Protein AF-A0A221P5L0-F1 (afdb_monomer_lite)

Sequence (63 aa):
MPGAGDLLHARIDMIRDQAGEPRIVEVELIEPFLYLQYDDKAAERLAHAVNSLLTRPTTDRPL

pLDDT: mean 87.1, std 16.24, range [44.41, 98.56]

Foldseek 3Di:
DPDPAPQLDKDWDWDADPVGHIDTDDIGRDDDPQPQVVDVCSVVSSVVSVVCQVPDDPVRHDD

Radius of gyration: 15.06 Å; chains: 1; bounding box: 36×34×33 Å

Secondary structure (DSSP, 8-state):
----------EEEEEE-TTS-EEEEEEE-SS----GGGSTTHHHHHHHHHHHHHTS-GGGS--

Organism: NCBI:txid1355015

InterPro domains:
  IPR053191 D-cycloserine Biosynthesis Enzyme [PTHR39217] (5-56)

Structure (mmCIF, N/CA/C/O backbone):
data_AF-A0A221P5L0-F1
#
_entry.id   AF-A0A221P5L0-F1
#
loop_
_atom_site.group_PDB
_atom_site.id
_atom_site.type_symbol
_atom_site.label_atom_id
_atom_site.label_alt_id
_atom_site.label_comp_id
_atom_site.label_asym_id
_atom_site.label_entity_id
_atom_site.label_seq_id
_atom_site.pdbx_PDB_ins_code
_atom_site.Cartn_x
_atom_site.Cartn_y
_atom_site.Cartn_z
_atom_site.occupancy
_atom_site.B_iso_or_equiv
_atom_site.auth_seq_id
_atom_site.auth_comp_id
_atom_site.auth_asym_id
_atom_site.auth_atom_id
_atom_site.pdbx_PDB_model_num
ATOM 1 N N . MET A 1 1 ? -0.348 -22.386 -6.142 1.00 44.41 1 MET A N 1
ATOM 2 C CA . MET A 1 1 ? -0.843 -21.036 -5.805 1.00 44.41 1 MET A CA 1
ATOM 3 C C . MET A 1 1 ? 0.142 -20.055 -6.406 1.00 44.41 1 MET A C 1
ATOM 5 O O . MET A 1 1 ? 1.326 -20.359 -6.281 1.00 44.41 1 MET A O 1
ATOM 9 N N . PRO A 1 2 ? -0.279 -18.974 -7.094 1.00 45.97 2 PRO A N 1
ATOM 10 C CA . PRO A 1 2 ? 0.648 -17.906 -7.470 1.00 45.97 2 PRO A CA 1
ATOM 11 C C . PRO A 1 2 ? 1.518 -17.564 -6.257 1.00 45.97 2 PRO A C 1
ATOM 13 O O . PRO A 1 2 ? 1.009 -17.505 -5.135 1.00 45.97 2 PRO A O 1
ATOM 16 N N . GLY A 1 3 ? 2.829 -17.529 -6.490 1.00 50.47 3 GLY A N 1
ATOM 17 C CA . GLY A 1 3 ? 3.862 -17.699 -5.481 1.00 50.47 3 GLY A CA 1
ATOM 18 C C . GLY A 1 3 ? 3.784 -16.689 -4.345 1.00 50.47 3 GLY A C 1
ATOM 19 O O . GLY A 1 3 ? 3.581 -15.498 -4.565 1.00 50.47 3 GLY A O 1
ATOM 20 N N . ALA A 1 4 ? 4.034 -17.176 -3.130 1.00 53.44 4 ALA A N 1
ATOM 21 C CA . ALA A 1 4 ? 4.401 -16.370 -1.968 1.00 53.44 4 ALA A CA 1
ATOM 22 C C . ALA A 1 4 ? 5.809 -15.771 -2.152 1.00 53.44 4 ALA A C 1
ATOM 24 O O . ALA A 1 4 ? 6.708 -15.969 -1.341 1.00 53.44 4 ALA A O 1
ATOM 25 N N . GLY A 1 5 ? 6.020 -15.110 -3.284 1.00 63.62 5 GLY A N 1
ATOM 26 C CA . GLY A 1 5 ? 7.098 -14.165 -3.453 1.00 63.62 5 GLY A CA 1
ATOM 27 C C . GLY A 1 5 ? 6.887 -12.937 -2.580 1.00 63.62 5 GLY A C 1
ATOM 28 O O . GLY A 1 5 ? 5.783 -12.731 -2.075 1.00 63.62 5 GLY A O 1
ATOM 29 N N . ASP A 1 6 ? 7.918 -12.107 -2.424 1.00 69.75 6 ASP A N 1
ATOM 30 C CA . ASP A 1 6 ? 7.785 -10.850 -1.683 1.00 69.75 6 ASP A CA 1
ATOM 31 C C . ASP A 1 6 ? 6.654 -10.000 -2.272 1.00 69.75 6 ASP A C 1
ATOM 33 O O . ASP A 1 6 ? 6.768 -9.453 -3.375 1.00 69.75 6 ASP A O 1
ATOM 37 N N . LEU A 1 7 ? 5.551 -9.909 -1.527 1.00 81.56 7 LEU A N 1
ATOM 38 C CA . LEU A 1 7 ? 4.390 -9.108 -1.884 1.00 81.56 7 LEU A CA 1
ATOM 39 C C . LEU A 1 7 ? 4.802 -7.634 -1.924 1.00 81.56 7 LEU A C 1
ATOM 41 O O . LEU A 1 7 ? 5.227 -7.067 -0.920 1.00 81.56 7 LEU A O 1
ATOM 45 N N . LEU A 1 8 ? 4.664 -7.005 -3.093 1.00 88.94 8 LEU A N 1
ATOM 46 C CA . LEU A 1 8 ? 5.013 -5.593 -3.280 1.00 88.94 8 LEU A CA 1
ATOM 47 C C . LEU A 1 8 ? 4.025 -4.643 -2.602 1.00 88.94 8 LEU A C 1
ATOM 49 O O . LEU A 1 8 ? 4.396 -3.551 -2.179 1.00 88.94 8 LEU A O 1
ATOM 53 N N . HIS A 1 9 ? 2.753 -5.033 -2.588 1.00 92.31 9 HIS A N 1
ATOM 54 C CA . HIS A 1 9 ? 1.650 -4.228 -2.094 1.00 92.31 9 HIS A CA 1
ATOM 55 C C . HIS A 1 9 ? 0.483 -5.131 -1.683 1.00 92.31 9 HIS A C 1
ATOM 57 O O . HIS A 1 9 ? 0.368 -6.268 -2.138 1.00 92.31 9 HIS A O 1
ATOM 63 N N . ALA A 1 10 ? -0.372 -4.600 -0.816 1.00 94.25 10 ALA A N 1
ATOM 64 C CA . ALA A 1 10 ? -1.645 -5.184 -0.424 1.00 94.25 10 ALA A CA 1
ATOM 65 C C . ALA A 1 10 ? -2.560 -4.057 0.067 1.00 94.25 10 ALA A C 1
ATOM 67 O O . ALA A 1 10 ? -2.066 -3.064 0.613 1.00 94.25 10 ALA A O 1
ATOM 68 N N . ARG A 1 11 ? -3.878 -4.227 -0.067 1.00 97.00 11 ARG A N 1
ATOM 69 C CA . ARG A 1 11 ? -4.847 -3.463 0.728 1.00 97.00 11 ARG A CA 1
ATOM 70 C C . ARG A 1 11 ? -5.434 -4.373 1.798 1.00 97.00 11 ARG A C 1
ATOM 72 O O . ARG A 1 11 ? -5.829 -5.496 1.496 1.00 97.00 11 ARG A O 1
ATOM 79 N N . ILE A 1 12 ? -5.443 -3.893 3.040 1.00 97.44 12 ILE A N 1
ATOM 80 C CA . ILE A 1 12 ? -6.024 -4.596 4.185 1.00 97.44 12 ILE A CA 1
ATOM 81 C C . ILE A 1 12 ? -7.129 -3.711 4.740 1.00 97.44 12 ILE A C 1
ATOM 83 O O . ILE A 1 12 ? -6.852 -2.693 5.378 1.00 97.44 12 ILE A O 1
ATOM 87 N N . ASP A 1 13 ? -8.370 -4.113 4.503 1.00 97.94 13 ASP A N 1
ATOM 88 C CA . ASP A 1 13 ? -9.523 -3.398 5.029 1.00 97.94 13 ASP A CA 1
ATOM 89 C C . ASP A 1 13 ? -9.806 -3.908 6.445 1.00 97.94 13 ASP A C 1
ATOM 91 O O . ASP A 1 13 ? -9.876 -5.117 6.693 1.00 97.94 13 ASP A O 1
ATOM 95 N N . MET A 1 14 ? -9.922 -2.984 7.401 1.00 98.38 14 MET A N 1
ATOM 96 C CA . MET A 1 14 ? -10.072 -3.303 8.821 1.00 98.38 14 MET A CA 1
ATOM 97 C C . MET A 1 14 ? -11.258 -2.572 9.445 1.00 98.38 14 MET A C 1
ATOM 99 O O . MET A 1 14 ? -11.554 -1.426 9.111 1.00 98.38 14 MET A O 1
ATOM 103 N N . ILE A 1 15 ? -11.886 -3.220 10.421 1.00 98.25 15 ILE A N 1
ATOM 104 C CA . ILE A 1 15 ? -12.921 -2.643 11.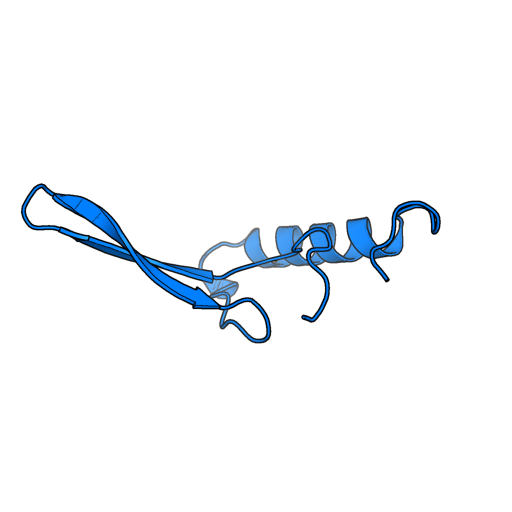289 1.00 98.25 15 ILE A CA 1
ATOM 105 C C . ILE A 1 15 ? -12.519 -2.801 12.752 1.00 98.25 15 ILE A C 1
ATOM 107 O O . ILE A 1 15 ? -11.591 -3.539 13.064 1.00 98.25 15 ILE A O 1
ATOM 111 N N . ARG A 1 16 ? -13.220 -2.133 13.668 1.00 98.56 16 ARG A N 1
ATOM 112 C CA . ARG A 1 16 ? -13.084 -2.386 15.108 1.00 98.56 16 ARG A CA 1
ATOM 113 C C . ARG A 1 16 ? -14.178 -3.336 15.576 1.00 98.56 16 ARG A C 1
ATOM 115 O O . ARG A 1 16 ? -15.320 -3.203 15.143 1.00 98.56 16 ARG A O 1
ATOM 122 N N . ASP A 1 17 ? -13.835 -4.280 16.444 1.00 98.12 17 ASP A N 1
ATOM 123 C CA . ASP A 1 17 ? -14.820 -5.141 17.098 1.00 98.12 17 ASP A CA 1
ATOM 124 C C . ASP A 1 17 ? -15.518 -4.444 18.281 1.00 98.12 17 ASP A C 1
ATOM 126 O O . ASP A 1 17 ? -15.344 -3.248 18.521 1.00 98.12 17 ASP A O 1
ATOM 130 N N . 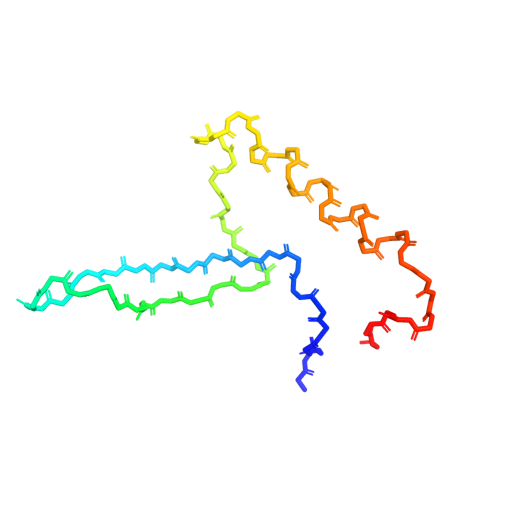GLN A 1 18 ? -16.320 -5.202 19.035 1.00 97.94 18 GLN A N 1
ATOM 131 C CA . GLN A 1 18 ? -17.053 -4.692 20.200 1.00 97.94 18 GLN A CA 1
ATOM 132 C C . GLN A 1 18 ? -16.145 -4.213 21.343 1.00 97.94 18 GLN A C 1
ATOM 134 O O . GLN A 1 18 ? -16.571 -3.380 22.138 1.00 97.94 18 GLN A O 1
ATOM 139 N N . ALA A 1 19 ? -14.911 -4.714 21.424 1.00 98.12 19 ALA A N 1
ATOM 140 C CA . ALA A 1 19 ? -13.901 -4.249 22.369 1.00 98.12 19 ALA A CA 1
ATOM 141 C C . ALA A 1 19 ? -13.073 -3.073 21.807 1.00 98.12 19 ALA A C 1
ATOM 143 O O . ALA A 1 19 ? -12.233 -2.524 22.513 1.00 98.12 19 ALA A O 1
ATOM 144 N N . GLY A 1 20 ? -13.318 -2.657 20.558 1.00 97.94 20 GLY A N 1
ATOM 145 C CA . GLY A 1 20 ? -12.569 -1.605 19.873 1.00 97.94 20 GLY A CA 1
ATOM 146 C C . GLY A 1 20 ? -11.301 -2.099 19.168 1.00 97.94 20 GLY A C 1
ATOM 147 O O . GLY A 1 20 ? -10.584 -1.283 18.574 1.00 97.94 20 GLY A O 1
ATOM 148 N N . GLU A 1 21 ? -11.031 -3.405 19.192 1.00 98.56 21 GLU A N 1
ATOM 149 C CA . GLU A 1 21 ? -9.818 -4.007 18.639 1.00 98.56 21 GLU A CA 1
ATOM 150 C C . GLU A 1 21 ? -9.909 -4.136 17.113 1.00 98.56 21 GLU A C 1
ATOM 152 O O . GLU A 1 21 ? -10.970 -4.491 16.588 1.00 98.56 21 GLU A O 1
ATOM 157 N N . PRO A 1 22 ? -8.824 -3.863 16.366 1.00 98.12 22 PRO A N 1
ATOM 158 C CA . PRO A 1 22 ? -8.839 -3.935 14.913 1.00 98.12 22 PRO A CA 1
ATOM 159 C C . PRO A 1 22 ? -8.955 -5.391 14.428 1.00 98.12 22 PRO A C 1
ATOM 161 O O . PRO A 1 22 ? -8.223 -6.281 14.865 1.00 98.12 22 PRO A O 1
ATOM 164 N N . ARG A 1 23 ? -9.863 -5.634 13.485 1.00 98.38 23 ARG A N 1
ATOM 165 C CA . ARG A 1 23 ? -10.129 -6.921 12.833 1.00 98.38 23 ARG A CA 1
ATOM 166 C C . ARG A 1 23 ? -10.055 -6.757 11.323 1.00 98.38 23 ARG A C 1
ATOM 168 O O . ARG A 1 23 ? -10.544 -5.764 10.794 1.00 98.38 23 ARG A O 1
ATOM 175 N N . ILE A 1 24 ? -9.454 -7.732 10.646 1.00 98.12 24 ILE A N 1
ATOM 176 C CA . ILE A 1 24 ? -9.376 -7.768 9.181 1.00 98.12 24 ILE A CA 1
ATOM 177 C C . ILE A 1 24 ? -10.743 -8.164 8.622 1.00 98.12 24 ILE A C 1
ATOM 179 O O . ILE A 1 24 ? -11.345 -9.129 9.091 1.00 98.12 24 ILE A O 1
ATOM 183 N N . VAL A 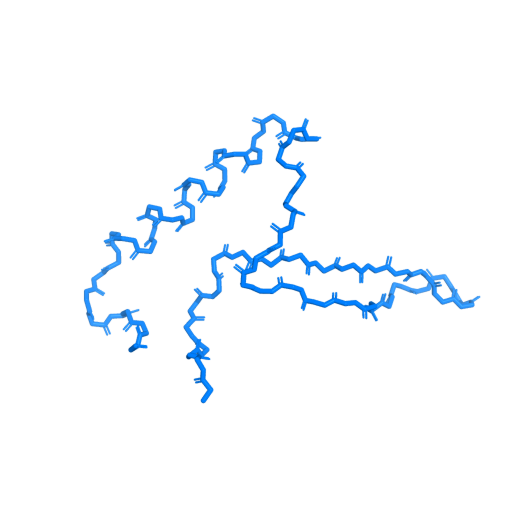1 25 ? -11.201 -7.426 7.617 1.00 97.94 25 VAL A N 1
ATOM 184 C CA . VAL A 1 25 ? -12.385 -7.749 6.813 1.00 97.94 25 VAL A CA 1
ATOM 185 C C . VAL A 1 25 ? -11.967 -8.389 5.498 1.00 97.94 25 VAL A C 1
ATOM 187 O O . VAL A 1 25 ? -12.525 -9.412 5.114 1.00 97.94 25 VAL A O 1
ATOM 190 N N . GLU A 1 26 ? -10.964 -7.814 4.835 1.00 97.94 26 GLU A N 1
ATOM 191 C CA . GLU A 1 26 ? -10.549 -8.220 3.496 1.00 97.94 26 GLU A CA 1
ATOM 192 C C . GLU A 1 26 ? -9.049 -7.998 3.281 1.00 97.94 26 GLU A C 1
ATOM 194 O O . GLU A 1 26 ? -8.439 -7.114 3.891 1.00 97.94 26 GLU A O 1
ATOM 199 N N . VAL A 1 27 ? -8.465 -8.818 2.402 1.00 96.75 27 VAL A N 1
ATOM 200 C CA . VAL A 1 27 ? -7.104 -8.648 1.889 1.00 96.75 27 VAL A CA 1
ATOM 201 C C . VAL A 1 27 ? -7.130 -8.760 0.367 1.00 96.75 27 VAL A C 1
ATOM 203 O O . VAL A 1 27 ? -7.406 -9.828 -0.179 1.00 96.75 27 VAL A O 1
ATOM 206 N N . GLU 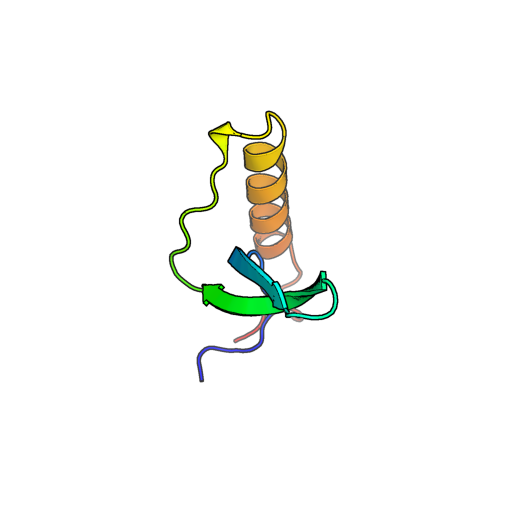A 1 28 ? -6.781 -7.672 -0.313 1.00 96.25 28 GLU A N 1
ATOM 207 C CA . GLU A 1 28 ? -6.640 -7.621 -1.768 1.00 96.25 28 GLU A CA 1
ATOM 208 C C . GLU A 1 28 ? -5.152 -7.588 -2.156 1.00 96.25 28 GLU A C 1
ATOM 210 O O . GLU A 1 28 ? -4.405 -6.708 -1.715 1.00 96.25 28 GLU A O 1
ATOM 215 N N . LEU A 1 29 ? -4.717 -8.543 -2.989 1.00 93.38 29 LEU A N 1
ATOM 216 C CA . LEU A 1 29 ? -3.303 -8.721 -3.374 1.00 93.38 29 LEU A CA 1
ATOM 217 C C . LEU A 1 29 ? -3.011 -8.532 -4.869 1.00 93.38 29 LEU A C 1
ATOM 219 O O . LEU A 1 29 ? -1.853 -8.364 -5.238 1.00 93.38 29 LEU A O 1
ATOM 223 N N . ILE A 1 30 ? -4.025 -8.634 -5.733 1.00 90.06 30 ILE A N 1
ATOM 224 C CA . ILE A 1 30 ? -3.824 -8.684 -7.191 1.00 90.06 30 ILE A CA 1
ATOM 225 C C . ILE A 1 30 ? -4.144 -7.336 -7.832 1.00 90.06 30 ILE A C 1
ATOM 227 O O . ILE A 1 30 ? -3.316 -6.782 -8.548 1.00 90.06 30 ILE A O 1
ATOM 231 N N . GLU A 1 31 ? -5.338 -6.809 -7.567 1.00 94.06 31 GLU A N 1
ATOM 232 C CA . GLU A 1 31 ? -5.847 -5.595 -8.211 1.00 94.06 31 GLU A CA 1
ATOM 233 C C . GLU A 1 31 ? -6.483 -4.605 -7.218 1.00 94.06 31 GLU A C 1
ATOM 235 O O . GLU A 1 31 ? -7.610 -4.156 -7.430 1.00 94.06 31 GLU A O 1
ATOM 240 N N . PRO A 1 32 ? -5.790 -4.235 -6.120 1.00 95.81 32 PRO A N 1
ATOM 241 C CA . PRO A 1 32 ? -6.378 -3.337 -5.150 1.00 95.81 32 PRO A CA 1
ATOM 242 C C . PRO A 1 32 ? -6.465 -1.898 -5.639 1.00 95.81 32 PRO A C 1
ATOM 244 O O . PRO A 1 32 ? -5.527 -1.345 -6.221 1.00 95.81 32 PRO A O 1
ATOM 247 N N . PHE A 1 33 ? -7.549 -1.221 -5.268 1.00 96.88 33 PHE A N 1
ATOM 248 C CA . PHE A 1 33 ? -7.582 0.234 -5.332 1.00 96.88 33 PHE A CA 1
ATOM 249 C C . PHE A 1 33 ? -6.776 0.822 -4.162 1.00 96.88 33 PHE A C 1
ATOM 251 O O . PHE A 1 33 ? -7.210 0.774 -3.015 1.00 96.88 33 PHE A O 1
ATOM 258 N N . LEU A 1 34 ? -5.571 1.333 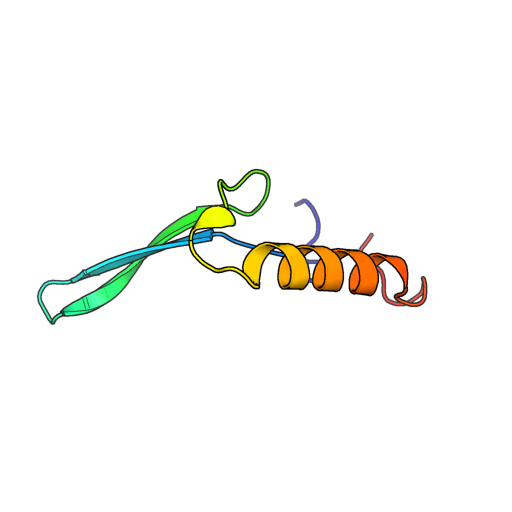-4.447 1.00 96.62 34 LEU A N 1
ATOM 259 C CA . LEU A 1 34 ? -4.568 1.726 -3.439 1.00 96.62 34 LEU A CA 1
ATOM 260 C C . LEU A 1 34 ? -4.699 3.153 -2.886 1.00 96.62 34 LEU A C 1
ATOM 262 O O . LEU A 1 34 ? -3.881 3.551 -2.060 1.00 96.62 34 LEU A O 1
ATOM 266 N N . TYR A 1 35 ? -5.686 3.935 -3.335 1.00 97.06 35 TYR A N 1
ATOM 267 C CA . TYR A 1 35 ? -5.945 5.283 -2.804 1.00 97.06 35 TYR A CA 1
ATOM 268 C C . TYR A 1 35 ? -4.721 6.225 -2.832 1.00 97.06 35 TYR A C 1
ATOM 270 O O . TYR A 1 35 ? -4.519 7.026 -1.920 1.00 97.06 35 TYR A O 1
ATOM 278 N N . LEU A 1 36 ? -3.895 6.155 -3.883 1.00 97.19 36 LEU A N 1
ATOM 279 C CA . LEU A 1 36 ? -2.617 6.881 -3.955 1.00 97.19 36 LEU A CA 1
ATOM 280 C C . LEU A 1 36 ? -2.759 8.405 -3.806 1.00 97.19 36 LEU A C 1
ATOM 282 O O . LEU A 1 36 ? -1.835 9.061 -3.348 1.00 97.19 36 LEU A O 1
ATOM 286 N N . GLN A 1 37 ? -3.912 8.972 -4.161 1.00 97.56 37 GLN A N 1
ATOM 287 C CA . GLN A 1 37 ? -4.189 10.406 -4.059 1.00 97.56 37 GLN A CA 1
ATOM 288 C C . GLN A 1 37 ? -4.359 10.928 -2.622 1.00 97.56 37 GLN A C 1
ATOM 290 O O . GLN A 1 37 ? -4.458 12.135 -2.430 1.00 97.56 37 GLN A O 1
ATOM 295 N N . TYR A 1 38 ? -4.450 10.047 -1.623 1.00 97.38 38 TYR A N 1
ATOM 296 C CA . TYR A 1 38 ? -4.675 10.433 -0.225 1.00 97.38 38 TYR A CA 1
ATOM 297 C C . TYR A 1 38 ? -3.376 10.650 0.570 1.00 97.38 38 TYR A C 1
ATOM 299 O O . TYR A 1 38 ? -3.432 11.075 1.722 1.00 97.38 38 TYR A O 1
ATOM 307 N N . ASP A 1 39 ? -2.215 10.372 -0.027 1.00 97.56 39 ASP A N 1
ATOM 308 C CA . ASP A 1 39 ? -0.893 10.647 0.540 1.00 97.56 39 ASP A CA 1
ATOM 309 C C . ASP A 1 39 ? 0.071 10.995 -0.599 1.00 97.56 39 ASP A C 1
ATOM 311 O O . ASP A 1 39 ? 0.337 10.166 -1.471 1.00 97.56 39 ASP A O 1
ATOM 315 N N . ASP A 1 40 ? 0.632 12.205 -0.561 1.00 97.88 40 ASP A N 1
ATOM 316 C CA . ASP A 1 40 ? 1.526 12.746 -1.594 1.00 97.88 40 ASP A CA 1
ATOM 317 C C . ASP A 1 40 ? 2.741 11.848 -1.901 1.00 97.88 40 ASP A C 1
ATOM 319 O O . ASP A 1 40 ? 3.311 11.917 -2.989 1.00 97.88 40 ASP A O 1
ATOM 323 N N . LYS A 1 41 ? 3.143 10.978 -0.966 1.00 97.88 41 LYS A N 1
ATOM 324 C CA . LYS A 1 41 ? 4.271 10.046 -1.116 1.00 97.88 41 LYS A CA 1
ATOM 325 C C . LYS A 1 41 ? 3.845 8.629 -1.504 1.00 97.88 41 LYS A C 1
ATOM 327 O O . LYS A 1 41 ? 4.708 7.777 -1.721 1.00 97.88 41 LYS A O 1
ATOM 332 N N . ALA A 1 42 ? 2.549 8.323 -1.574 1.00 97.06 42 ALA A N 1
ATOM 333 C CA . ALA A 1 42 ? 2.078 6.962 -1.834 1.00 97.06 42 ALA A CA 1
ATOM 334 C C . ALA A 1 42 ? 2.531 6.436 -3.202 1.00 97.06 42 ALA A C 1
ATOM 336 O O . ALA A 1 42 ? 3.023 5.310 -3.295 1.00 97.06 42 ALA A O 1
ATOM 337 N N . ALA A 1 43 ? 2.428 7.263 -4.246 1.00 97.62 43 ALA A N 1
ATOM 338 C CA . ALA A 1 43 ? 2.874 6.897 -5.589 1.00 97.62 43 ALA A CA 1
ATOM 339 C C . ALA A 1 43 ? 4.387 6.615 -5.641 1.00 97.62 43 ALA A C 1
ATOM 341 O O . ALA A 1 43 ? 4.815 5.643 -6.263 1.00 97.62 43 ALA A O 1
ATOM 342 N N . GLU A 1 44 ? 5.192 7.414 -4.934 1.00 98.06 44 GLU A N 1
ATOM 343 C CA . GLU A 1 44 ? 6.644 7.225 -4.841 1.00 98.06 44 GLU A CA 1
ATOM 344 C C . GLU A 1 44 ? 6.998 5.898 -4.156 1.00 98.06 44 GLU A C 1
ATOM 346 O O . GLU A 1 44 ? 7.838 5.148 -4.654 1.00 98.06 44 GLU A O 1
ATOM 351 N N . ARG A 1 45 ? 6.314 5.553 -3.057 1.00 96.31 45 ARG A N 1
ATOM 352 C CA . ARG A 1 45 ? 6.531 4.275 -2.358 1.00 96.31 45 ARG A CA 1
ATOM 353 C C . ARG A 1 45 ? 6.201 3.071 -3.237 1.00 96.31 45 ARG A C 1
ATOM 355 O O . ARG A 1 45 ? 6.962 2.104 -3.243 1.00 96.31 45 ARG A O 1
ATOM 362 N N . LEU A 1 46 ? 5.104 3.132 -3.994 1.00 95.81 46 LEU A N 1
ATOM 3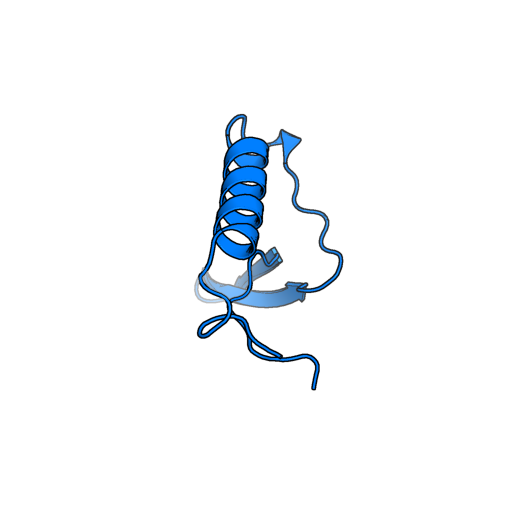63 C CA . LEU A 1 46 ? 4.743 2.063 -4.926 1.00 95.81 46 LEU A CA 1
ATOM 364 C C . LEU A 1 46 ? 5.794 1.920 -6.037 1.00 95.81 46 LEU A C 1
ATOM 366 O O . LEU A 1 46 ? 6.255 0.811 -6.306 1.00 95.81 46 LEU A O 1
ATOM 370 N N . ALA A 1 47 ? 6.218 3.034 -6.640 1.00 96.00 47 ALA A N 1
ATOM 371 C CA . ALA A 1 47 ? 7.263 3.034 -7.662 1.00 96.00 47 ALA A CA 1
ATOM 372 C C . ALA A 1 47 ? 8.588 2.467 -7.126 1.00 96.00 47 ALA A C 1
ATOM 374 O O . ALA A 1 47 ? 9.228 1.655 -7.796 1.00 96.00 47 ALA A O 1
ATOM 375 N N . HIS A 1 48 ? 8.967 2.832 -5.898 1.00 94.81 48 HIS A N 1
ATOM 376 C CA . HIS A 1 48 ? 10.141 2.286 -5.225 1.00 94.81 48 HIS A CA 1
ATOM 377 C C . HIS A 1 48 ? 10.035 0.766 -5.055 1.00 94.81 48 HIS A C 1
ATOM 379 O O . HIS A 1 48 ? 10.960 0.055 -5.435 1.00 94.81 48 HIS A O 1
ATOM 385 N N . ALA A 1 49 ? 8.910 0.255 -4.544 1.00 92.00 49 ALA A N 1
ATOM 386 C CA . ALA A 1 49 ? 8.703 -1.181 -4.353 1.00 92.00 49 ALA A CA 1
ATOM 387 C C . ALA A 1 49 ? 8.839 -1.962 -5.674 1.00 92.00 49 ALA A C 1
ATOM 389 O O . ALA A 1 49 ? 9.563 -2.958 -5.736 1.00 92.00 49 ALA A O 1
ATOM 390 N N . VAL A 1 50 ? 8.222 -1.468 -6.753 1.00 92.00 50 VAL A N 1
ATOM 391 C CA . VAL A 1 50 ? 8.354 -2.054 -8.098 1.00 92.00 50 VAL A CA 1
ATOM 392 C C . VAL A 1 50 ? 9.812 -2.037 -8.564 1.00 92.00 50 VAL A C 1
ATOM 394 O O . VAL A 1 50 ? 10.324 -3.062 -9.014 1.00 92.00 50 VAL A O 1
ATOM 397 N N . ASN A 1 51 ? 10.514 -0.913 -8.410 1.00 93.00 51 ASN A N 1
ATOM 398 C CA . ASN A 1 51 ? 11.921 -0.807 -8.793 1.00 93.00 51 ASN A CA 1
ATOM 399 C C . ASN A 1 51 ? 12.819 -1.767 -7.988 1.00 93.00 51 ASN A C 1
ATOM 401 O O . ASN A 1 51 ? 13.716 -2.398 -8.548 1.00 93.00 51 ASN A O 1
ATOM 405 N N . SER A 1 52 ? 12.550 -1.949 -6.692 1.00 88.19 52 SER A N 1
ATOM 406 C CA . SER A 1 52 ? 13.251 -2.929 -5.854 1.00 88.19 52 SER A CA 1
ATOM 407 C C . SER A 1 52 ? 13.016 -4.370 -6.316 1.00 88.19 52 SER A C 1
ATOM 409 O O . SER A 1 52 ? 13.929 -5.187 -6.242 1.00 88.19 52 SER A O 1
ATOM 411 N N . LEU A 1 53 ? 11.829 -4.714 -6.831 1.00 85.25 53 LEU A N 1
ATOM 412 C CA . LEU A 1 53 ? 11.603 -6.034 -7.435 1.00 85.25 53 LEU A CA 1
ATOM 413 C C . LEU A 1 53 ? 12.404 -6.217 -8.729 1.00 85.25 53 LEU A C 1
ATOM 415 O O . LEU A 1 53 ? 12.958 -7.290 -8.951 1.00 85.25 53 LEU A O 1
ATOM 419 N N . LEU A 1 54 ? 12.471 -5.193 -9.579 1.00 87.19 54 LEU A N 1
ATOM 420 C CA . LEU A 1 54 ? 13.156 -5.283 -10.873 1.00 87.19 54 LEU A CA 1
ATOM 421 C C . LEU A 1 54 ? 14.681 -5.336 -10.747 1.00 87.19 54 LEU A C 1
ATOM 423 O O . LEU A 1 54 ? 15.343 -5.944 -11.584 1.00 87.19 54 LEU A O 1
ATOM 427 N N . THR A 1 55 ? 15.233 -4.700 -9.717 1.00 86.56 55 THR A N 1
ATOM 428 C CA . THR A 1 55 ? 16.682 -4.620 -9.480 1.00 86.56 55 THR A CA 1
ATOM 429 C C . THR A 1 55 ? 17.215 -5.734 -8.580 1.00 86.56 55 THR A C 1
ATOM 431 O O . THR A 1 55 ? 18.427 -5.826 -8.372 1.00 86.56 55 THR A O 1
ATOM 434 N N . ARG A 1 56 ? 16.341 -6.613 -8.071 1.00 76.19 56 ARG A N 1
ATOM 435 C CA . ARG A 1 56 ? 16.760 -7.784 -7.299 1.00 76.19 56 ARG A CA 1
ATOM 436 C C . ARG A 1 56 ? 17.561 -8.764 -8.168 1.00 76.19 56 ARG A C 1
ATOM 438 O O . ARG A 1 56 ? 17.145 -9.052 -9.294 1.00 76.19 56 ARG A O 1
ATOM 445 N N . PRO A 1 57 ? 18.680 -9.315 -7.658 1.00 70.88 57 PRO A N 1
ATOM 446 C CA . PRO A 1 57 ? 19.413 -10.373 -8.343 1.00 70.88 57 PRO A CA 1
ATOM 447 C C . PRO A 1 57 ? 18.482 -11.542 -8.676 1.00 70.88 57 PRO A C 1
ATOM 449 O O . PRO A 1 57 ? 17.687 -11.970 -7.844 1.00 70.88 57 PRO A O 1
ATOM 452 N N . THR A 1 58 ? 18.601 -12.095 -9.882 1.00 61.41 58 THR A N 1
ATOM 453 C CA . THR A 1 58 ? 17.723 -13.156 -10.410 1.00 61.41 58 THR A CA 1
ATOM 454 C C . THR A 1 58 ? 17.668 -14.423 -9.552 1.00 61.41 58 THR A C 1
ATOM 456 O O . THR A 1 58 ? 16.707 -15.176 -9.656 1.00 61.41 58 THR A O 1
ATOM 459 N N . THR A 1 59 ? 18.662 -14.653 -8.692 1.00 62.81 59 THR A N 1
ATOM 460 C CA . THR A 1 59 ? 18.707 -15.771 -7.735 1.00 62.81 59 THR A CA 1
ATOM 461 C C . THR A 1 59 ? 17.689 -15.632 -6.593 1.00 62.81 59 THR A C 1
ATOM 463 O O . THR A 1 59 ? 17.400 -16.617 -5.926 1.00 62.81 59 THR A O 1
ATOM 466 N N . ASP A 1 60 ? 17.146 -14.430 -6.379 1.00 57.31 60 ASP A N 1
ATOM 467 C CA . ASP A 1 60 ? 16.269 -14.063 -5.256 1.00 57.31 60 ASP A CA 1
ATOM 468 C C . ASP A 1 60 ? 14.853 -13.663 -5.726 1.00 57.31 60 ASP A C 1
ATOM 470 O O . ASP A 1 60 ? 14.061 -13.071 -4.989 1.00 57.31 60 ASP A O 1
ATOM 474 N N . ARG A 1 61 ? 14.533 -13.934 -7.003 1.00 55.22 61 ARG A N 1
ATOM 475 C CA . ARG A 1 61 ? 13.222 -13.628 -7.578 1.00 55.22 61 ARG A CA 1
ATOM 476 C C . ARG A 1 61 ? 12.308 -14.854 -7.460 1.00 55.22 61 ARG A C 1
ATOM 478 O O . ARG A 1 61 ? 12.678 -15.918 -7.955 1.00 55.22 61 ARG A O 1
ATOM 485 N N . PRO A 1 62 ? 11.125 -14.731 -6.840 1.00 54.78 62 PRO A N 1
ATOM 486 C CA . PRO A 1 62 ? 10.155 -15.821 -6.787 1.00 54.78 62 PRO A CA 1
ATOM 487 C C . PRO A 1 62 ? 9.729 -16.223 -8.210 1.00 54.78 62 PRO A C 1
ATOM 489 O O . PRO A 1 62 ? 9.607 -15.356 -9.081 1.00 54.78 62 PRO A O 1
ATOM 492 N N . LEU A 1 63 ? 9.583 -17.540 -8.420 1.00 53.16 63 LEU A N 1
ATOM 493 C CA . LEU A 1 63 ? 9.252 -18.196 -9.696 1.00 53.16 63 LEU A CA 1
ATOM 494 C C . LEU A 1 63 ? 7.967 -17.659 -10.337 1.00 53.16 63 LEU A C 1
ATOM 496 O O . LEU A 1 63 ? 6.958 -17.526 -9.606 1.00 53.16 63 LEU A O 1
#